Protein AF-A0A7S3C291-F1 (afdb_monomer_lite)

Foldseek 3Di:
DDAAEEEEEQEDADDPPDDHDAVVNVVLVVVLVQVVCVVVVGHYAYEYHYLAVVRVVVVCVVPNPVRYDYPDDPDPPHDDDRDDQVPPDDPVSVVVNVVRLVVSLCVSLPHQAYEEEDDPSNVSSCVSRVVNVVRYDYPHDPPDDDDPSHDDD

Sequence (153 aa):
SPPRVLGVHMRGTDKFLSSKVGPDAYFPLIDAFLNETAANGQCVVIFLATDDMSYANQTMARYGAQRVAQQAGGEVLRAQGSAAIWQSSGTSDAHSKGVQVLLDTLLLAKCDFLLKSASAVSEFAIYLNPALVNSSYDFSLPDQPRQSWMPDA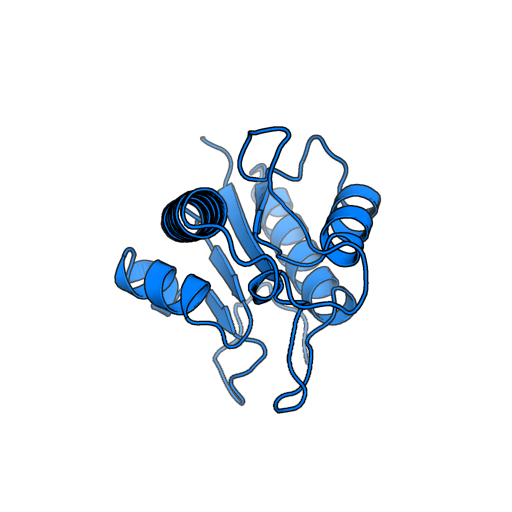

Organism: NCBI:txid156174

Secondary structure (DSSP, 8-state):
-PPEEEEEEE--S--SSS----HHHHHHHHHHHHHHHHHTT--EEEEEEESBHHHHHHHHHHH-TTTEE--S-TT---B-SSS-GGG---HHHHHHHHHHHHHHHHHHTT-SEEEE-S-HHHHHHHHH-GGGGTSEEETTSTTPPPPTTSPP-

Structure (mmCIF, N/CA/C/O backbone):
data_AF-A0A7S3C291-F1
#
_entry.id   AF-A0A7S3C291-F1
#
loop_
_atom_site.group_PDB
_atom_site.id
_atom_site.type_symbol
_atom_site.label_atom_id
_atom_site.label_alt_id
_atom_site.label_comp_id
_atom_site.label_asym_id
_atom_site.label_entity_id
_atom_site.label_seq_id
_atom_site.pdbx_PDB_ins_code
_atom_site.Cartn_x
_atom_site.Cartn_y
_atom_site.Cartn_z
_atom_site.occupancy
_atom_site.B_iso_or_equiv
_atom_site.auth_seq_id
_atom_site.auth_comp_id
_atom_site.auth_asym_id
_atom_site.auth_atom_id
_atom_site.pdbx_PDB_model_num
ATOM 1 N N . SER A 1 1 ? -3.637 9.483 19.346 1.00 63.47 1 SER A N 1
ATOM 2 C CA . SER A 1 1 ? -2.844 8.307 18.938 1.00 63.47 1 SER A CA 1
ATOM 3 C C . SER A 1 1 ? -2.166 8.595 17.612 1.00 63.47 1 SER A C 1
ATOM 5 O O . SER A 1 1 ? -2.729 9.393 16.864 1.00 63.47 1 SER A O 1
ATOM 7 N N . PRO A 1 2 ? -0.985 8.023 17.319 1.00 76.88 2 PRO A N 1
ATOM 8 C CA . PRO A 1 2 ? -0.410 8.111 15.976 1.00 76.88 2 PRO A CA 1
ATOM 9 C C . PRO A 1 2 ? -1.393 7.539 14.934 1.00 76.88 2 PRO A C 1
ATOM 11 O O . PRO A 1 2 ? -2.229 6.704 15.302 1.00 76.88 2 PRO A O 1
ATOM 14 N N . PRO A 1 3 ? -1.349 8.005 13.672 1.00 84.69 3 PRO A N 1
ATOM 15 C CA . PRO A 1 3 ? -2.190 7.446 12.618 1.00 84.69 3 PRO A CA 1
ATOM 16 C C . PRO A 1 3 ? -1.836 5.975 12.387 1.00 84.69 3 PRO A C 1
ATOM 18 O O . PRO A 1 3 ? -0.668 5.602 12.506 1.00 84.69 3 PRO A O 1
ATOM 21 N N . ARG A 1 4 ? -2.830 5.159 12.021 1.00 94.06 4 ARG A N 1
ATOM 22 C CA . ARG A 1 4 ? -2.558 3.815 11.500 1.00 94.06 4 ARG A CA 1
ATOM 23 C C . ARG A 1 4 ? -1.994 3.922 10.089 1.00 94.06 4 ARG A C 1
ATOM 25 O O . ARG A 1 4 ? -2.389 4.804 9.326 1.00 94.06 4 ARG A O 1
ATOM 32 N N . VAL A 1 5 ? -1.101 3.018 9.723 1.00 96.00 5 VAL A N 1
ATOM 33 C CA . VAL A 1 5 ? -0.473 2.980 8.405 1.00 96.00 5 VAL A CA 1
ATOM 34 C C . VAL A 1 5 ? -0.889 1.709 7.678 1.00 96.00 5 VAL A C 1
ATOM 36 O O . VAL A 1 5 ? -0.545 0.601 8.089 1.00 96.00 5 VAL A O 1
ATOM 39 N N . LEU A 1 6 ? -1.619 1.878 6.578 1.00 98.25 6 LEU A N 1
ATOM 40 C CA . LEU A 1 6 ? -1.928 0.801 5.646 1.00 98.25 6 LEU A CA 1
ATOM 41 C C . LEU A 1 6 ? -0.814 0.719 4.601 1.00 98.25 6 LEU A C 1
ATOM 43 O O . LEU A 1 6 ? -0.689 1.602 3.753 1.00 98.25 6 LEU A O 1
ATOM 47 N N . GLY A 1 7 ? -0.017 -0.341 4.658 1.00 98.31 7 GLY A N 1
ATOM 48 C CA . GLY A 1 7 ? 0.973 -0.656 3.639 1.00 98.31 7 GLY A CA 1
ATOM 49 C C . GLY A 1 7 ? 0.291 -1.244 2.413 1.00 98.31 7 GLY A C 1
ATOM 50 O O . GLY A 1 7 ? -0.457 -2.214 2.514 1.00 98.31 7 GLY A O 1
ATOM 51 N N . VAL A 1 8 ? 0.554 -0.672 1.247 1.00 98.25 8 VAL A N 1
ATOM 52 C CA . VAL A 1 8 ? 0.028 -1.141 -0.031 1.00 98.25 8 VAL A CA 1
ATOM 53 C C . VAL A 1 8 ? 1.197 -1.339 -0.974 1.00 98.25 8 VAL A C 1
ATOM 55 O O . VAL A 1 8 ? 1.857 -0.384 -1.373 1.00 98.25 8 VAL A O 1
ATOM 58 N N . HIS A 1 9 ? 1.442 -2.590 -1.347 1.00 97.00 9 HIS A N 1
ATOM 59 C CA . HIS A 1 9 ? 2.431 -2.933 -2.352 1.00 97.00 9 HIS A CA 1
ATOM 60 C C . HIS A 1 9 ? 1.736 -3.432 -3.618 1.00 97.00 9 HIS A C 1
ATOM 62 O O . HIS A 1 9 ? 1.258 -4.574 -3.679 1.00 97.00 9 HIS A O 1
ATOM 68 N N . MET A 1 10 ? 1.686 -2.566 -4.632 1.00 94.06 10 MET A N 1
ATOM 69 C CA . MET A 1 10 ? 1.180 -2.903 -5.960 1.00 94.06 10 MET A CA 1
ATOM 70 C C . MET A 1 10 ? 2.362 -3.121 -6.898 1.00 94.06 10 MET A C 1
ATOM 72 O O . MET A 1 10 ? 3.147 -2.212 -7.133 1.00 94.06 10 MET A O 1
ATOM 76 N N . ARG A 1 11 ? 2.483 -4.327 -7.451 1.00 88.00 11 ARG A N 1
ATOM 77 C CA . ARG A 1 11 ? 3.522 -4.651 -8.430 1.00 88.00 11 ARG A CA 1
ATOM 78 C C . ARG A 1 11 ? 2.913 -4.636 -9.828 1.00 88.00 11 ARG A C 1
ATOM 80 O O . ARG A 1 11 ? 2.098 -5.501 -10.151 1.00 88.00 11 ARG A O 1
ATOM 87 N N . GLY A 1 12 ? 3.280 -3.646 -10.633 1.00 75.50 12 GLY A N 1
ATOM 88 C CA . GLY A 1 12 ? 2.725 -3.410 -11.958 1.00 75.50 12 GLY A CA 1
ATOM 89 C C . GLY A 1 12 ? 3.674 -3.683 -13.131 1.00 75.50 12 GLY A C 1
ATOM 90 O O . GLY A 1 12 ? 3.178 -3.822 -14.249 1.00 75.50 12 GLY A O 1
ATOM 91 N N . THR A 1 13 ? 4.987 -3.845 -12.930 1.00 65.69 13 THR A N 1
ATOM 92 C CA . THR A 1 13 ? 5.894 -4.234 -14.033 1.00 65.69 13 THR A CA 1
ATOM 93 C C . THR A 1 13 ? 6.182 -5.744 -14.095 1.00 65.69 13 THR A C 1
ATOM 9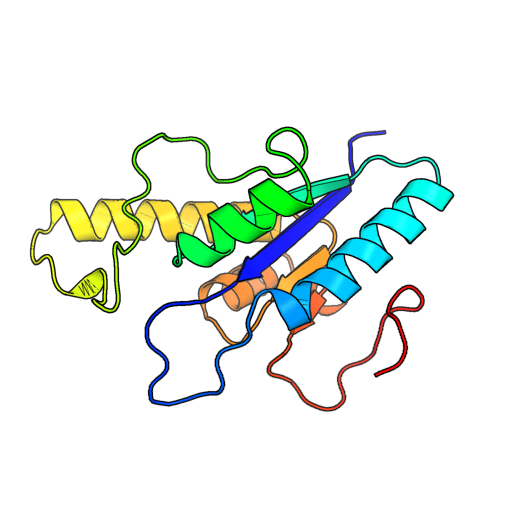5 O O . THR A 1 13 ? 6.141 -6.461 -13.092 1.00 65.69 13 THR A O 1
ATOM 98 N N . ASP A 1 14 ? 6.412 -6.231 -15.321 1.00 48.88 14 ASP A N 1
ATOM 99 C CA . ASP A 1 14 ? 6.926 -7.557 -15.704 1.00 48.88 14 ASP A CA 1
ATOM 100 C C . ASP A 1 14 ? 6.316 -8.789 -15.025 1.00 48.88 14 ASP A C 1
ATOM 102 O O . ASP A 1 14 ? 6.971 -9.521 -14.275 1.00 48.88 14 ASP A O 1
ATOM 106 N N . LYS A 1 15 ? 5.079 -9.119 -15.400 1.00 49.28 15 LYS A N 1
ATOM 107 C CA . LYS A 1 15 ? 4.579 -10.488 -15.248 1.00 49.28 15 LYS A CA 1
ATOM 108 C C . LYS A 1 15 ? 3.974 -11.009 -16.548 1.00 49.28 15 LYS A C 1
ATOM 110 O O . LYS A 1 15 ? 2.766 -11.100 -16.698 1.00 49.28 15 LYS A O 1
ATOM 115 N N . PHE A 1 16 ? 4.843 -11.460 -17.450 1.00 47.50 16 PHE A N 1
ATOM 116 C CA . PHE A 1 16 ? 4.462 -12.417 -18.497 1.00 47.50 16 PHE A CA 1
ATOM 117 C C . PHE A 1 16 ? 4.140 -13.819 -17.922 1.00 47.50 16 PHE A C 1
ATOM 119 O O . PHE A 1 16 ? 3.674 -14.684 -18.652 1.00 47.50 16 PHE A O 1
ATOM 126 N N . LEU A 1 17 ? 4.381 -14.052 -16.619 1.00 47.72 17 LEU A N 1
ATOM 127 C CA . LEU A 1 17 ? 4.341 -15.376 -15.970 1.00 47.72 17 LEU A CA 1
ATOM 128 C C . LEU A 1 17 ? 3.359 -15.510 -14.784 1.00 47.72 17 LEU A C 1
ATOM 130 O O . LEU A 1 17 ? 3.210 -16.604 -14.257 1.00 47.72 17 LEU A O 1
ATOM 134 N N . SER A 1 18 ? 2.693 -14.444 -14.322 1.00 55.81 18 SER A N 1
ATOM 135 C CA . SER A 1 18 ? 1.619 -14.564 -13.310 1.00 55.81 18 SER A CA 1
ATOM 136 C C . SER A 1 18 ? 0.604 -13.427 -13.410 1.00 55.81 18 SER A C 1
ATOM 138 O O . SER A 1 18 ? 0.922 -12.344 -13.890 1.00 55.81 18 SER A O 1
ATOM 140 N N . SER A 1 19 ? -0.625 -13.674 -12.962 1.00 65.56 19 SER A N 1
ATOM 141 C CA . SER A 1 19 ? -1.734 -12.721 -13.042 1.00 65.56 19 SER A CA 1
ATOM 142 C C . SER A 1 19 ? -1.367 -11.382 -12.392 1.00 65.56 19 SER A C 1
ATOM 144 O O . SER A 1 19 ? -1.012 -11.325 -11.211 1.00 65.56 19 SER A O 1
ATOM 146 N N . LYS A 1 20 ? -1.424 -10.296 -13.172 1.00 80.62 20 LYS A N 1
ATOM 147 C CA . LYS A 1 20 ? -1.255 -8.926 -12.675 1.00 80.62 20 LYS A CA 1
ATOM 148 C C . LYS A 1 20 ? -2.462 -8.581 -11.802 1.00 80.62 20 LYS A C 1
ATOM 150 O O . LYS A 1 20 ? -3.595 -8.711 -12.256 1.00 80.62 20 LYS A O 1
ATOM 155 N N . VAL A 1 21 ? -2.227 -8.118 -10.577 1.00 89.62 21 VAL A N 1
ATOM 156 C CA . VAL A 1 21 ? -3.295 -7.609 -9.706 1.00 89.62 21 VAL A CA 1
ATOM 157 C C . VAL A 1 21 ? -3.340 -6.094 -9.874 1.00 89.62 21 VAL A C 1
ATOM 159 O O . VAL A 1 21 ? -2.366 -5.401 -9.580 1.00 89.62 21 VAL A O 1
ATOM 162 N N . GLY A 1 22 ? -4.433 -5.596 -10.449 1.00 92.50 22 GLY A N 1
ATOM 163 C CA . GLY A 1 22 ? -4.632 -4.170 -10.707 1.00 92.50 22 GLY A CA 1
ATOM 164 C C . GLY A 1 22 ? -5.181 -3.412 -9.496 1.00 92.50 22 GLY A C 1
ATOM 165 O O . GLY A 1 22 ? -5.694 -4.046 -8.572 1.00 92.50 22 GLY A O 1
ATOM 166 N N . PRO A 1 23 ? -5.129 -2.065 -9.507 1.00 95.25 23 PRO A N 1
ATOM 167 C CA . PRO A 1 23 ? -5.661 -1.225 -8.435 1.00 95.25 23 PRO A CA 1
ATOM 168 C C . PRO A 1 23 ? -7.122 -1.530 -8.083 1.00 95.25 23 PRO A C 1
ATOM 170 O O . PRO A 1 23 ? -7.477 -1.476 -6.910 1.00 95.25 23 PRO A O 1
ATOM 173 N N . ASP A 1 24 ? -7.932 -1.953 -9.059 1.00 94.94 24 ASP A N 1
ATOM 174 C CA . ASP A 1 24 ? -9.339 -2.332 -8.868 1.00 94.94 24 ASP A CA 1
ATOM 175 C C . ASP A 1 24 ? -9.546 -3.447 -7.834 1.00 94.94 24 ASP A C 1
ATOM 177 O O . ASP A 1 24 ? -10.564 -3.463 -7.149 1.00 94.94 24 ASP A O 1
ATOM 181 N N . ALA A 1 25 ? -8.579 -4.356 -7.667 1.00 94.50 25 ALA A N 1
ATOM 182 C CA . ALA A 1 25 ? -8.642 -5.385 -6.628 1.00 94.50 25 ALA A CA 1
ATOM 183 C C . ALA A 1 25 ? -8.225 -4.850 -5.247 1.00 94.50 25 ALA A C 1
ATOM 185 O O . ALA A 1 25 ? -8.715 -5.313 -4.218 1.00 94.50 25 ALA A O 1
ATOM 186 N N . TYR A 1 26 ? -7.327 -3.861 -5.211 1.00 97.62 26 TYR A N 1
ATOM 187 C CA . TYR A 1 26 ? -6.838 -3.261 -3.970 1.00 97.62 26 TYR A CA 1
ATOM 188 C C . TYR A 1 26 ? -7.831 -2.256 -3.386 1.00 97.62 26 TYR A C 1
ATOM 190 O O . TYR A 1 26 ? -7.998 -2.201 -2.169 1.00 97.62 26 TYR A O 1
ATOM 198 N N . PHE A 1 27 ? -8.478 -1.448 -4.230 1.00 97.94 27 PHE A N 1
ATOM 199 C CA . PHE A 1 27 ? -9.304 -0.328 -3.785 1.00 97.94 27 PHE A CA 1
ATOM 200 C C . PHE A 1 27 ? -10.460 -0.726 -2.861 1.00 97.94 27 PHE A C 1
ATOM 202 O O . PHE A 1 27 ? -10.569 -0.090 -1.817 1.00 97.94 27 PHE A O 1
ATOM 209 N N . PRO A 1 28 ? -11.237 -1.795 -3.119 1.00 97.56 28 PRO A N 1
ATOM 210 C CA . PRO A 1 28 ? -12.279 -2.223 -2.189 1.00 97.56 28 PRO A CA 1
ATOM 211 C C . PRO A 1 28 ? -11.744 -2.553 -0.789 1.00 97.56 28 PRO A C 1
ATOM 213 O O . PRO A 1 28 ? -12.381 -2.223 0.207 1.00 97.56 28 PRO A O 1
ATOM 216 N N . LEU A 1 29 ? -10.555 -3.164 -0.691 1.00 98.00 29 LEU A N 1
ATOM 217 C CA . LEU A 1 29 ? -9.946 -3.4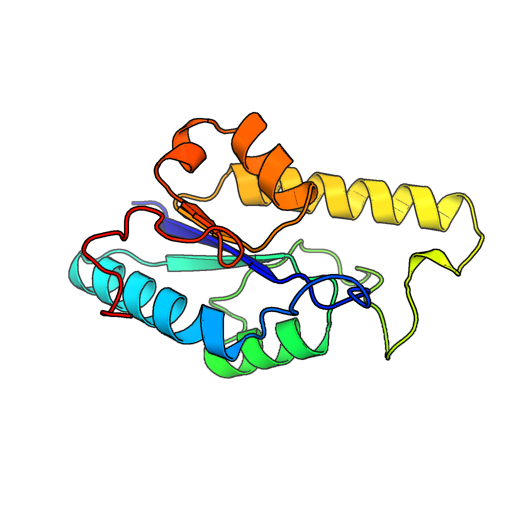88 0.604 1.00 98.00 29 LEU A CA 1
ATOM 218 C C . LEU A 1 29 ? -9.358 -2.253 1.292 1.00 98.00 29 LEU A C 1
ATOM 220 O O . LEU A 1 29 ? -9.436 -2.142 2.514 1.00 98.00 29 LEU A O 1
ATOM 224 N N . ILE A 1 30 ? -8.799 -1.314 0.527 1.00 98.19 30 ILE A N 1
ATOM 225 C CA . ILE A 1 30 ? -8.351 -0.026 1.068 1.00 98.19 30 ILE A CA 1
ATOM 226 C C . ILE A 1 30 ? -9.555 0.743 1.622 1.00 98.19 30 ILE A C 1
ATOM 228 O O . ILE A 1 30 ? -9.517 1.161 2.775 1.00 98.19 30 ILE A O 1
ATOM 232 N N . ASP A 1 31 ? -10.633 0.875 0.846 1.00 97.88 31 ASP A N 1
ATOM 233 C CA . ASP A 1 31 ? -11.869 1.546 1.261 1.00 97.88 31 ASP A CA 1
ATOM 234 C C . ASP A 1 31 ? -12.431 0.925 2.548 1.00 97.88 31 ASP A C 1
ATOM 236 O O . ASP A 1 31 ? -12.760 1.638 3.497 1.00 97.88 31 ASP A O 1
ATOM 240 N N . ALA A 1 32 ? -12.480 -0.407 2.618 1.00 97.50 32 ALA A N 1
ATOM 241 C CA . ALA A 1 32 ? -12.961 -1.127 3.789 1.00 97.50 32 ALA A CA 1
ATOM 242 C C . ALA A 1 32 ? -12.096 -0.873 5.038 1.00 97.50 32 ALA A C 1
ATOM 244 O O . ALA A 1 32 ? -12.627 -0.565 6.106 1.00 97.50 32 ALA A O 1
ATOM 245 N N . PHE A 1 33 ? -10.765 -0.907 4.902 1.00 97.19 33 PHE A N 1
ATOM 246 C CA . PHE A 1 33 ? -9.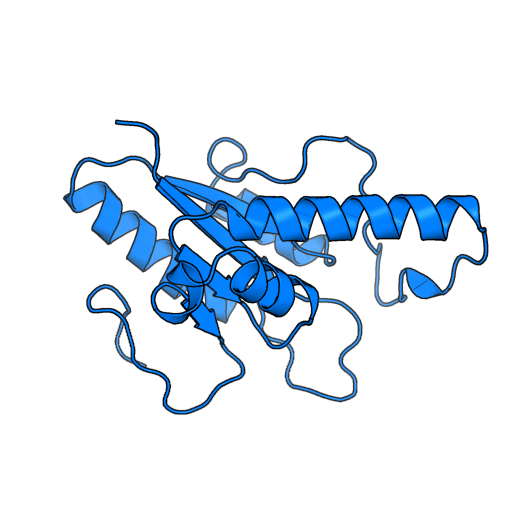844 -0.605 6.001 1.00 97.19 33 PHE A CA 1
ATOM 247 C C . PHE A 1 33 ? -9.975 0.844 6.491 1.00 97.19 33 PHE A C 1
ATOM 249 O O . PHE A 1 33 ? -9.944 1.104 7.698 1.00 97.19 33 PHE A O 1
ATOM 256 N N . LEU A 1 34 ? -10.125 1.796 5.562 1.00 95.62 34 LEU A N 1
ATOM 257 C CA . LEU A 1 34 ? -10.349 3.205 5.882 1.00 95.62 34 LEU A CA 1
ATOM 258 C C . LEU A 1 34 ? -11.657 3.392 6.657 1.00 95.62 34 LEU A C 1
ATOM 260 O O . LEU A 1 34 ? -11.651 4.072 7.681 1.00 95.62 34 LEU A O 1
ATOM 264 N N . ASN A 1 35 ? -12.748 2.778 6.194 1.00 95.44 35 ASN A N 1
ATOM 265 C CA . ASN A 1 35 ? -14.065 2.891 6.819 1.00 95.44 35 ASN A CA 1
ATOM 266 C C . ASN A 1 35 ? -14.078 2.300 8.232 1.00 95.44 35 ASN A C 1
ATOM 268 O O . ASN A 1 35 ? -14.526 2.967 9.162 1.00 95.44 35 ASN A O 1
ATOM 272 N N . GLU A 1 36 ? -13.525 1.099 8.410 1.00 95.06 36 GLU A N 1
ATOM 273 C CA . GLU A 1 36 ? -13.432 0.456 9.724 1.00 95.06 36 GLU A CA 1
ATOM 274 C C . GLU A 1 36 ? -12.577 1.280 10.693 1.00 95.06 36 GLU A C 1
ATOM 276 O O . GLU A 1 36 ? -12.939 1.520 11.846 1.00 95.06 36 GLU A O 1
ATOM 281 N N . THR A 1 37 ? -11.426 1.768 10.232 1.00 91.44 37 THR A N 1
ATOM 282 C CA . THR A 1 37 ? -10.531 2.544 11.096 1.00 91.44 37 THR A CA 1
ATOM 283 C C . THR A 1 37 ? -11.141 3.905 11.459 1.00 91.44 37 THR A C 1
ATOM 285 O O . THR A 1 37 ? -11.019 4.351 12.603 1.00 91.44 37 THR A O 1
ATOM 288 N N . ALA A 1 38 ? -11.861 4.537 10.526 1.00 89.44 38 ALA A N 1
ATOM 289 C CA . ALA A 1 38 ? -12.594 5.775 10.774 1.00 89.44 38 ALA A CA 1
ATOM 290 C C . ALA A 1 38 ? -13.763 5.580 11.754 1.00 89.44 38 ALA A C 1
ATOM 292 O O . ALA A 1 38 ? -13.961 6.429 12.624 1.00 89.44 38 ALA A O 1
ATOM 293 N N . ALA A 1 39 ? -14.490 4.458 11.675 1.00 91.06 39 ALA A N 1
ATOM 294 C CA . ALA A 1 39 ? -15.540 4.104 12.636 1.00 91.06 39 ALA A CA 1
ATOM 295 C C . ALA A 1 39 ? -14.994 3.972 14.071 1.00 91.06 39 ALA A C 1
ATOM 297 O O . ALA A 1 39 ? -15.682 4.306 15.034 1.00 91.06 39 ALA A O 1
ATOM 298 N N . ASN A 1 40 ? -13.721 3.590 14.205 1.00 89.12 40 ASN A N 1
ATOM 299 C CA . ASN A 1 40 ? -12.989 3.527 15.470 1.00 89.12 40 ASN A CA 1
ATOM 300 C C . ASN A 1 40 ? -12.324 4.865 15.878 1.00 89.12 40 ASN A C 1
ATOM 302 O O . ASN A 1 40 ? -11.533 4.911 16.822 1.00 89.12 40 ASN A O 1
ATOM 306 N N . GLY A 1 41 ? -12.616 5.968 15.175 1.00 89.31 41 GLY A N 1
ATOM 307 C CA . GLY A 1 41 ? -12.098 7.307 15.483 1.00 89.31 41 GLY A CA 1
ATOM 308 C C . GLY A 1 41 ? -10.607 7.501 15.182 1.00 89.31 41 GLY A C 1
ATOM 309 O O . GLY A 1 41 ? -9.986 8.427 15.708 1.00 89.31 41 GLY A O 1
ATOM 310 N N . GLN A 1 42 ? -10.009 6.634 14.362 1.00 88.94 42 GLN A N 1
ATOM 311 C CA . GLN A 1 42 ? -8.591 6.677 14.015 1.00 88.94 42 GLN A CA 1
ATOM 312 C C . GLN A 1 42 ? -8.373 7.192 12.585 1.00 88.94 42 GLN A C 1
ATOM 314 O O . GLN A 1 42 ? -9.147 6.925 11.669 1.00 88.94 42 GLN A O 1
ATOM 319 N N . CYS A 1 43 ? -7.274 7.922 12.382 1.00 89.12 43 CYS A N 1
ATOM 320 C CA . CYS A 1 43 ? -6.828 8.338 11.054 1.00 89.12 43 CYS A CA 1
ATOM 321 C C . CYS A 1 43 ? -5.936 7.257 10.428 1.00 89.12 43 CYS A C 1
ATOM 323 O O . CYS A 1 43 ? -5.183 6.590 11.143 1.00 89.12 43 CYS A O 1
ATOM 325 N N . VAL A 1 44 ? -5.988 7.132 9.100 1.00 93.88 44 VAL A N 1
ATOM 326 C CA . VAL A 1 44 ? -5.151 6.215 8.321 1.00 93.88 44 VAL A CA 1
ATOM 327 C C . VAL A 1 44 ? -4.311 6.987 7.313 1.00 93.88 44 VAL A C 1
ATOM 329 O O . VAL A 1 44 ? -4.827 7.834 6.583 1.00 93.88 44 VAL A O 1
ATOM 332 N N . VAL A 1 45 ? -3.031 6.636 7.234 1.00 94.50 45 VAL A N 1
ATOM 333 C CA . VAL A 1 45 ? -2.132 6.986 6.132 1.00 94.50 45 VAL A CA 1
ATOM 334 C C . VAL A 1 45 ? -1.921 5.744 5.272 1.00 94.50 45 VAL A C 1
ATOM 336 O O . VAL A 1 45 ? -1.699 4.653 5.792 1.00 94.50 45 VAL A O 1
ATOM 339 N N . ILE A 1 46 ? -1.985 5.901 3.953 1.00 97.19 46 ILE A N 1
ATOM 340 C CA . ILE A 1 46 ? -1.673 4.832 3.002 1.00 97.19 46 ILE A CA 1
ATOM 341 C C . ILE A 1 46 ? -0.204 4.975 2.627 1.00 97.19 46 ILE A C 1
ATOM 343 O O . ILE A 1 46 ? 0.163 5.980 2.028 1.00 97.19 46 ILE A O 1
ATOM 347 N N . PHE A 1 47 ? 0.631 3.990 2.942 1.00 97.44 47 PHE A N 1
ATOM 348 C CA . PHE A 1 47 ? 1.978 3.916 2.385 1.00 97.44 47 PHE A CA 1
ATOM 349 C C . PHE A 1 47 ? 1.954 3.074 1.108 1.00 97.44 47 PHE A C 1
ATOM 351 O O . PHE A 1 47 ? 1.710 1.871 1.166 1.00 97.44 47 PHE A O 1
ATOM 358 N N . LEU A 1 48 ? 2.185 3.703 -0.046 1.00 96.75 48 LEU A N 1
ATOM 359 C CA . LEU A 1 48 ? 2.131 3.055 -1.355 1.00 96.75 48 LEU A CA 1
ATOM 360 C C . LEU A 1 48 ? 3.533 2.803 -1.925 1.00 96.75 48 LEU A C 1
ATOM 362 O O . LEU A 1 48 ? 4.188 3.728 -2.417 1.00 96.75 48 LEU A O 1
ATOM 366 N N . ALA A 1 49 ? 3.919 1.529 -1.973 1.00 95.25 49 ALA A N 1
ATOM 367 C CA . ALA A 1 49 ? 5.046 1.033 -2.754 1.00 95.25 49 ALA A CA 1
ATOM 368 C C . ALA A 1 49 ? 4.534 0.505 -4.106 1.00 95.25 49 ALA A C 1
ATOM 370 O O . ALA A 1 49 ? 3.680 -0.384 -4.159 1.00 95.25 49 ALA A O 1
ATOM 371 N N . THR A 1 50 ? 5.022 1.070 -5.209 1.00 92.50 50 THR A N 1
ATOM 372 C CA . THR A 1 50 ? 4.681 0.625 -6.569 1.00 92.50 50 THR A CA 1
ATOM 373 C C . THR A 1 50 ? 5.781 1.003 -7.553 1.00 92.50 50 THR A C 1
ATOM 375 O O . THR A 1 50 ? 6.316 2.112 -7.509 1.00 92.50 50 THR A O 1
ATOM 378 N N . ASP A 1 51 ? 6.084 0.081 -8.461 1.00 87.00 51 ASP A N 1
ATOM 379 C CA . ASP A 1 51 ? 6.978 0.266 -9.609 1.00 87.00 51 ASP A CA 1
ATOM 380 C C . ASP A 1 51 ? 6.251 0.854 -10.837 1.00 87.00 51 ASP A C 1
ATOM 382 O O . ASP A 1 51 ? 6.889 1.314 -11.785 1.00 87.00 51 ASP A O 1
ATOM 386 N N . ASP A 1 52 ? 4.915 0.877 -10.804 1.00 88.19 52 ASP A N 1
ATOM 387 C CA . ASP A 1 52 ? 4.041 1.334 -11.883 1.00 88.19 52 ASP A CA 1
ATOM 388 C C . ASP A 1 52 ? 3.452 2.716 -11.556 1.00 88.19 52 ASP A C 1
ATOM 390 O O . ASP A 1 52 ? 2.687 2.896 -10.599 1.00 88.19 52 ASP A O 1
ATOM 394 N N . MET A 1 53 ? 3.820 3.714 -12.367 1.00 87.00 53 MET A N 1
ATOM 395 C CA . MET A 1 53 ? 3.366 5.097 -12.202 1.00 87.00 53 MET A CA 1
ATOM 396 C C . MET A 1 53 ? 1.861 5.256 -12.465 1.00 87.00 53 MET A C 1
ATOM 398 O O . MET A 1 53 ? 1.220 6.116 -11.861 1.00 87.00 53 MET A O 1
ATOM 402 N N . SER A 1 54 ? 1.266 4.417 -13.320 1.00 90.44 54 SER A N 1
ATOM 403 C CA . SER A 1 54 ? -0.184 4.439 -13.539 1.00 90.44 54 SER A CA 1
ATOM 404 C C . SER A 1 54 ? -0.923 4.084 -12.250 1.00 90.44 54 SER A C 1
ATOM 406 O O . SER A 1 54 ? -1.899 4.740 -11.890 1.00 90.44 54 SER A O 1
ATOM 408 N N . TYR A 1 55 ? -0.417 3.101 -11.502 1.00 92.88 55 TYR A N 1
ATOM 409 C CA . TYR A 1 55 ? -1.015 2.672 -10.236 1.00 92.88 55 TYR A CA 1
ATOM 410 C C . TYR A 1 55 ? -0.855 3.736 -9.148 1.00 92.88 55 TYR A C 1
ATOM 412 O O . TYR A 1 55 ? -1.802 4.010 -8.404 1.00 92.88 55 TYR A O 1
ATOM 420 N N . ALA A 1 56 ? 0.311 4.392 -9.100 1.00 92.06 56 ALA A N 1
ATOM 421 C CA . ALA A 1 56 ? 0.542 5.533 -8.216 1.00 92.06 56 ALA A CA 1
ATOM 422 C C . ALA A 1 56 ? -0.463 6.661 -8.485 1.00 92.06 56 ALA A C 1
ATOM 424 O O . ALA A 1 56 ? -1.148 7.113 -7.567 1.00 92.06 56 ALA A O 1
ATOM 425 N N . ASN A 1 57 ? -0.610 7.060 -9.750 1.00 92.69 57 ASN A N 1
ATOM 426 C CA . ASN A 1 57 ? -1.515 8.132 -10.155 1.00 92.69 57 ASN A CA 1
ATOM 427 C C . ASN A 1 57 ? -2.979 7.808 -9.844 1.00 92.69 57 ASN A C 1
ATOM 429 O O . ASN A 1 57 ? -3.679 8.654 -9.294 1.00 92.69 57 ASN A O 1
ATOM 433 N N . GLN A 1 58 ? -3.435 6.585 -10.130 1.00 95.44 58 GLN A N 1
ATOM 434 C CA . GLN A 1 58 ? -4.799 6.151 -9.804 1.00 95.44 58 GLN A CA 1
ATOM 435 C C . GLN A 1 58 ? -5.062 6.183 -8.293 1.00 95.44 58 GLN A C 1
ATOM 437 O O . GLN A 1 58 ? -6.102 6.670 -7.850 1.00 95.44 58 GLN A O 1
ATOM 442 N N . THR A 1 59 ? -4.101 5.721 -7.490 1.00 95.94 59 THR A N 1
ATOM 443 C CA . THR A 1 59 ? -4.222 5.709 -6.025 1.00 95.94 59 THR A CA 1
ATOM 444 C C . THR A 1 59 ? -4.254 7.132 -5.460 1.00 95.94 59 THR A C 1
ATOM 446 O O . THR A 1 59 ? -5.117 7.454 -4.644 1.00 95.94 59 THR A O 1
ATOM 449 N N . MET A 1 60 ? -3.367 8.015 -5.929 1.00 94.69 60 MET A N 1
ATOM 450 C CA . MET A 1 60 ? -3.355 9.426 -5.524 1.00 94.69 60 MET A CA 1
ATOM 451 C C . MET A 1 60 ? -4.625 10.166 -5.955 1.00 94.69 60 MET A C 1
ATOM 453 O O . MET A 1 60 ? -5.153 10.955 -5.176 1.00 94.69 60 MET A O 1
ATOM 457 N N . ALA A 1 61 ? -5.138 9.898 -7.160 1.00 96.06 61 ALA A N 1
ATOM 458 C CA . ALA A 1 61 ? -6.379 10.493 -7.649 1.00 96.06 61 ALA A CA 1
ATOM 459 C C . ALA A 1 61 ? -7.594 10.064 -6.813 1.00 96.06 61 ALA A C 1
ATOM 461 O O . ALA A 1 61 ? -8.477 10.880 -6.560 1.00 96.06 61 ALA A O 1
ATOM 462 N N . ARG A 1 62 ? -7.629 8.805 -6.353 1.00 97.75 62 ARG A N 1
ATOM 463 C CA . ARG A 1 62 ? -8.737 8.270 -5.551 1.00 97.75 62 ARG A CA 1
ATOM 464 C C . ARG A 1 62 ? -8.716 8.745 -4.096 1.00 97.75 62 ARG A C 1
ATOM 466 O O . ARG A 1 62 ? -9.758 9.131 -3.577 1.00 97.75 62 ARG A O 1
ATOM 473 N N . TYR A 1 63 ? -7.559 8.706 -3.433 1.00 95.88 63 TYR A N 1
ATOM 474 C CA . TYR A 1 63 ? -7.463 8.937 -1.980 1.00 95.88 63 TYR A CA 1
ATOM 475 C C . TYR A 1 63 ? -6.900 10.306 -1.588 1.00 95.88 63 TYR A C 1
ATOM 477 O O . TYR A 1 63 ? -6.965 10.684 -0.417 1.00 95.88 63 TYR A O 1
ATOM 485 N N . GLY A 1 64 ? -6.360 11.051 -2.553 1.00 91.38 64 GLY A N 1
ATOM 486 C CA . GLY A 1 64 ? -5.730 12.348 -2.347 1.00 91.38 64 GLY A CA 1
ATOM 487 C C . GLY A 1 64 ? -4.273 12.248 -1.887 1.00 91.38 64 GLY A C 1
ATOM 488 O O . GLY A 1 64 ? -3.904 11.431 -1.041 1.00 91.38 64 GLY A O 1
ATOM 489 N N . ALA A 1 65 ? -3.434 13.153 -2.397 1.00 82.81 65 ALA A N 1
ATOM 490 C CA . ALA A 1 65 ? -1.998 13.202 -2.100 1.00 82.81 65 ALA A CA 1
ATOM 491 C C . ALA A 1 65 ? -1.665 13.442 -0.613 1.00 82.81 65 ALA A C 1
ATOM 493 O O . ALA A 1 65 ? -0.568 13.134 -0.171 1.00 82.81 65 ALA A O 1
ATOM 494 N N . GLN A 1 66 ? -2.605 13.972 0.178 1.00 82.44 66 GLN A N 1
ATOM 495 C CA . GLN A 1 66 ? -2.415 14.171 1.621 1.00 82.44 66 GLN A CA 1
ATOM 496 C C . GLN A 1 66 ? -2.556 12.876 2.434 1.00 82.44 66 GLN A C 1
ATOM 498 O O . GLN A 1 66 ? -2.082 12.812 3.566 1.00 82.44 66 GLN A O 1
ATOM 503 N N . ARG A 1 67 ? -3.226 11.855 1.882 1.00 88.25 67 ARG A N 1
ATOM 504 C CA . ARG A 1 67 ? -3.464 10.565 2.548 1.00 88.25 67 ARG A CA 1
ATOM 505 C C . ARG A 1 67 ? -2.518 9.470 2.062 1.00 88.25 67 ARG A C 1
ATOM 507 O O . ARG A 1 67 ? -2.308 8.494 2.778 1.00 88.25 67 ARG A O 1
ATOM 514 N N . VAL A 1 68 ? -1.961 9.627 0.863 1.00 92.88 68 VAL A N 1
ATOM 515 C CA . VAL A 1 68 ? -1.035 8.671 0.252 1.00 92.88 68 VAL A CA 1
ATOM 516 C C . VAL A 1 68 ? 0.399 9.150 0.453 1.00 92.88 68 VAL A C 1
ATOM 518 O O . VAL A 1 68 ? 0.833 10.122 -0.157 1.00 92.88 68 VAL A O 1
ATOM 521 N N . ALA A 1 69 ? 1.138 8.441 1.296 1.00 91.38 69 ALA A N 1
ATOM 522 C CA . ALA A 1 69 ? 2.577 8.562 1.426 1.00 91.38 69 ALA A CA 1
ATOM 523 C C . ALA A 1 69 ? 3.271 7.585 0.469 1.00 91.38 69 ALA A C 1
ATOM 525 O O . ALA A 1 69 ? 2.858 6.440 0.299 1.00 91.38 69 ALA A O 1
ATOM 526 N N . GLN A 1 70 ? 4.369 8.029 -0.123 1.00 88.69 70 GLN A N 1
ATOM 527 C CA . GLN A 1 70 ? 5.344 7.180 -0.804 1.00 88.69 70 GLN A CA 1
ATOM 528 C C . GLN A 1 70 ? 6.722 7.529 -0.247 1.00 88.69 70 GLN A C 1
ATOM 530 O O . GLN A 1 70 ? 6.853 8.527 0.471 1.00 88.69 70 GLN A O 1
ATOM 535 N N . GLN A 1 71 ? 7.757 6.750 -0.564 1.00 81.00 71 GLN A N 1
ATOM 536 C CA . GLN A 1 71 ? 9.121 7.145 -0.224 1.00 81.00 71 GLN A CA 1
ATOM 537 C C . GLN A 1 71 ? 9.389 8.577 -0.737 1.00 81.00 71 GLN A C 1
ATOM 539 O O . GLN A 1 71 ? 9.275 8.860 -1.931 1.00 81.00 71 GLN A O 1
ATOM 544 N N . ALA A 1 72 ? 9.691 9.496 0.186 1.00 53.16 72 ALA A N 1
ATOM 545 C CA . ALA A 1 72 ? 9.931 10.898 -0.125 1.00 53.16 72 ALA A CA 1
ATOM 546 C C . ALA A 1 72 ? 11.298 11.054 -0.806 1.00 53.16 72 ALA A C 1
ATOM 548 O O . ALA A 1 72 ? 12.344 10.860 -0.193 1.00 53.16 72 ALA A O 1
ATOM 549 N N . GLY A 1 73 ? 11.271 11.405 -2.086 1.00 43.22 73 GLY A N 1
ATOM 550 C CA . GLY A 1 73 ? 12.441 11.730 -2.890 1.00 43.22 73 GLY A CA 1
ATOM 551 C C . GLY A 1 73 ? 11.998 11.829 -4.338 1.00 43.22 73 GLY A C 1
ATOM 552 O O . GLY A 1 73 ? 11.647 10.816 -4.932 1.00 43.22 73 GLY A O 1
ATOM 553 N N . GLY A 1 74 ? 11.955 13.044 -4.887 1.00 37.28 74 GLY A N 1
ATOM 554 C CA . GLY A 1 74 ? 11.439 13.376 -6.223 1.00 37.28 74 GLY A CA 1
ATOM 555 C C . GLY A 1 74 ? 12.141 12.711 -7.417 1.00 37.28 74 GLY A C 1
ATOM 556 O O . GLY A 1 74 ? 11.994 13.193 -8.530 1.00 37.28 74 GLY A O 1
ATOM 557 N N . GLU A 1 75 ? 12.865 11.611 -7.207 1.00 39.06 75 GLU A N 1
ATOM 558 C CA . GLU A 1 75 ? 13.619 10.846 -8.200 1.00 39.06 75 GLU A CA 1
ATOM 559 C C . GLU A 1 75 ? 13.541 9.329 -7.932 1.00 39.06 75 GLU A C 1
ATOM 561 O O . GLU A 1 75 ? 14.514 8.589 -8.081 1.00 39.06 75 GLU A O 1
ATOM 566 N N . VAL A 1 76 ? 12.376 8.814 -7.520 1.00 45.44 76 VAL A N 1
ATOM 567 C CA . VAL A 1 76 ? 12.120 7.380 -7.727 1.00 45.44 76 VAL A CA 1
ATOM 568 C C . VAL A 1 76 ? 12.039 7.180 -9.239 1.00 45.44 76 VAL A C 1
ATOM 570 O O . VAL A 1 76 ? 11.111 7.682 -9.883 1.00 45.44 76 VAL A O 1
ATOM 573 N N . LEU A 1 77 ? 13.031 6.495 -9.809 1.00 43.56 77 LEU A N 1
ATOM 574 C CA . LEU A 1 77 ? 13.030 6.085 -11.208 1.00 43.56 77 LEU A CA 1
ATOM 575 C C . LEU A 1 77 ? 11.896 5.079 -11.362 1.00 43.56 77 LEU A C 1
ATOM 577 O O . LEU A 1 77 ? 12.027 3.920 -10.984 1.00 43.56 77 LEU A O 1
ATOM 581 N N . ARG A 1 78 ? 10.749 5.552 -11.845 1.00 51.06 78 ARG A N 1
ATOM 582 C CA . ARG A 1 78 ? 9.580 4.719 -12.140 1.00 51.06 78 ARG A CA 1
ATOM 583 C C . ARG A 1 78 ? 9.540 4.446 -13.634 1.00 51.06 78 ARG A C 1
ATOM 585 O O . ARG A 1 78 ? 9.918 5.308 -14.428 1.00 51.06 78 ARG A O 1
ATOM 592 N N . ALA A 1 79 ? 9.083 3.257 -14.015 1.00 43.06 79 ALA A N 1
ATOM 593 C CA . ALA A 1 79 ? 8.987 2.881 -15.417 1.00 43.06 79 ALA A CA 1
ATOM 594 C C . ALA A 1 79 ? 8.028 3.853 -16.115 1.00 43.06 79 ALA A C 1
ATOM 596 O O . ALA A 1 79 ? 6.871 3.987 -15.711 1.00 43.06 79 ALA A O 1
ATOM 597 N N . GLN A 1 80 ? 8.491 4.532 -17.163 1.00 39.59 80 GLN A N 1
ATOM 598 C CA . GLN A 1 80 ? 7.591 5.144 -18.134 1.00 39.59 80 GLN A CA 1
ATOM 599 C C . GLN A 1 80 ? 7.343 4.113 -19.240 1.00 39.59 80 GLN A C 1
ATOM 601 O O . GLN A 1 80 ? 8.190 3.904 -20.104 1.00 39.59 80 GLN A O 1
ATOM 606 N N . GLY A 1 81 ? 6.187 3.446 -19.198 1.00 46.16 81 GLY A N 1
ATOM 607 C CA . GLY A 1 81 ? 5.753 2.502 -20.235 1.00 46.16 81 GLY A CA 1
ATOM 608 C C . GLY A 1 81 ? 6.034 1.024 -19.935 1.00 46.16 81 GLY A C 1
ATOM 609 O O . GLY A 1 81 ? 6.296 0.636 -18.803 1.00 46.16 81 GLY A O 1
ATOM 610 N N . SER A 1 82 ? 5.934 0.183 -20.969 1.00 41.00 82 SER A N 1
ATOM 611 C CA . SER A 1 82 ? 6.031 -1.287 -20.902 1.00 41.00 82 SER A CA 1
ATOM 612 C C . SER A 1 82 ? 7.465 -1.832 -20.815 1.00 41.00 82 SER A C 1
ATOM 614 O O . SER A 1 82 ? 7.688 -3.006 -21.104 1.00 41.00 82 SER A O 1
ATOM 616 N N . ALA A 1 83 ? 8.445 -0.989 -20.488 1.00 38.06 83 ALA A N 1
ATOM 617 C CA . ALA A 1 83 ? 9.850 -1.367 -20.423 1.00 38.06 83 ALA A CA 1
ATOM 618 C C . ALA A 1 83 ? 10.293 -1.547 -18.966 1.00 38.06 83 ALA A C 1
ATOM 620 O O . ALA A 1 83 ? 10.197 -0.631 -18.149 1.00 38.06 83 ALA A O 1
ATOM 621 N N . ALA A 1 84 ? 10.809 -2.737 -18.670 1.00 44.12 84 ALA A N 1
ATOM 622 C CA . ALA A 1 84 ? 11.458 -3.078 -17.417 1.00 44.12 84 ALA A CA 1
ATOM 623 C C . ALA A 1 84 ? 12.593 -2.091 -17.102 1.00 44.12 84 ALA A C 1
ATOM 625 O O . ALA A 1 84 ? 13.551 -1.958 -17.868 1.00 44.12 84 ALA A O 1
ATOM 626 N N . ILE A 1 85 ? 12.551 -1.465 -15.927 1.00 46.53 85 ILE A N 1
ATOM 627 C CA . ILE A 1 85 ? 13.598 -0.552 -15.434 1.00 46.53 85 ILE A CA 1
ATOM 628 C C . ILE A 1 85 ? 14.970 -1.259 -15.329 1.00 46.53 85 ILE A C 1
ATOM 630 O O . ILE A 1 85 ? 16.009 -0.611 -15.261 1.00 46.53 85 ILE A O 1
ATOM 634 N N . TRP A 1 86 ? 15.012 -2.593 -15.364 1.00 48.31 86 TRP A N 1
ATOM 635 C CA . TRP A 1 86 ? 16.236 -3.401 -15.328 1.00 48.31 86 TRP A CA 1
ATOM 636 C C . TRP A 1 86 ? 17.121 -3.303 -16.586 1.00 48.31 86 TRP A C 1
ATOM 638 O O . TRP A 1 86 ? 18.226 -3.836 -16.574 1.00 48.31 86 TRP A O 1
ATOM 648 N N . GLN A 1 87 ? 16.677 -2.636 -17.660 1.00 47.59 87 GLN A N 1
ATOM 649 C CA . GLN A 1 87 ? 17.435 -2.541 -18.920 1.00 47.59 87 GLN A CA 1
ATOM 650 C C . GLN A 1 87 ? 18.396 -1.342 -19.022 1.00 47.59 87 GLN A C 1
ATOM 652 O O . GLN A 1 87 ? 19.235 -1.326 -19.922 1.00 47.59 87 GLN A O 1
ATOM 657 N N . SER A 1 88 ? 18.348 -0.356 -18.117 1.00 44.59 88 SER A N 1
ATOM 658 C CA . SER A 1 88 ? 19.321 0.747 -18.104 1.00 44.59 88 SER A CA 1
ATOM 659 C C . SER A 1 88 ? 20.599 0.338 -17.358 1.00 44.59 88 SER A C 1
ATOM 661 O O . SER A 1 88 ? 20.700 0.347 -16.132 1.00 44.59 88 SER A O 1
ATOM 663 N N . SER A 1 89 ? 21.588 -0.085 -18.141 1.00 41.41 89 SER A N 1
ATOM 664 C CA . SER A 1 89 ? 22.871 -0.658 -17.733 1.00 41.41 89 SER A CA 1
ATOM 665 C C . SER A 1 89 ? 23.877 0.393 -17.233 1.00 41.41 89 SER A C 1
ATOM 667 O O . SER A 1 89 ? 24.853 0.702 -17.916 1.00 41.41 89 SER A O 1
ATOM 669 N N . GLY A 1 90 ? 23.654 0.937 -16.034 1.00 45.84 90 GLY A N 1
ATOM 670 C CA . GLY A 1 90 ? 24.640 1.726 -15.284 1.00 45.84 90 GLY A CA 1
ATOM 671 C C . GLY A 1 90 ? 24.736 1.250 -13.831 1.00 45.84 90 GLY A C 1
ATOM 672 O O . GLY A 1 90 ? 23.722 1.072 -13.165 1.00 45.84 90 GLY A O 1
ATOM 673 N N . THR A 1 91 ? 25.943 1.035 -13.303 1.00 54.38 91 THR A N 1
ATOM 674 C CA . THR A 1 91 ? 26.164 0.573 -11.913 1.00 54.38 91 THR A CA 1
ATOM 675 C C . THR A 1 91 ? 25.615 1.536 -10.855 1.00 54.38 91 THR A C 1
ATOM 677 O O . THR A 1 91 ? 25.144 1.088 -9.809 1.00 54.38 91 THR A O 1
ATOM 680 N N . SER A 1 92 ? 25.608 2.843 -11.134 1.00 57.72 92 SER A N 1
ATOM 681 C CA . SER A 1 92 ? 24.970 3.859 -10.284 1.00 57.72 92 SER A CA 1
ATOM 682 C C . SER A 1 92 ? 23.446 3.709 -10.225 1.00 57.72 92 SER A C 1
ATOM 684 O O . SER A 1 92 ? 22.838 3.964 -9.188 1.00 57.72 92 SER A O 1
ATOM 686 N N . ASP A 1 93 ? 22.837 3.242 -11.312 1.00 71.62 93 ASP A N 1
ATOM 687 C CA . ASP A 1 93 ? 21.393 3.087 -11.453 1.00 71.62 93 ASP A CA 1
ATOM 688 C C . ASP A 1 93 ? 20.883 1.853 -10.683 1.00 71.62 93 ASP A C 1
ATOM 690 O O . ASP A 1 93 ? 19.878 1.903 -9.974 1.00 71.62 93 ASP A O 1
ATOM 694 N N . ALA A 1 94 ? 21.642 0.751 -10.720 1.00 77.75 94 ALA A N 1
ATOM 695 C CA . ALA A 1 94 ? 21.340 -0.458 -9.951 1.00 77.75 94 ALA A CA 1
ATOM 696 C C . ALA A 1 94 ? 21.443 -0.241 -8.430 1.00 77.75 94 ALA A C 1
ATOM 698 O O . ALA A 1 94 ? 20.573 -0.696 -7.686 1.00 77.75 94 ALA A O 1
ATOM 699 N N . HIS A 1 95 ? 22.473 0.477 -7.963 1.00 82.25 95 HIS A N 1
ATOM 700 C CA . HIS A 1 95 ? 22.621 0.814 -6.545 1.00 82.25 95 HIS A CA 1
ATOM 701 C C . HIS A 1 95 ? 21.438 1.654 -6.050 1.00 82.25 95 HIS A C 1
ATOM 703 O O . HIS A 1 95 ? 20.812 1.309 -5.049 1.00 82.25 95 HIS A O 1
ATOM 709 N N . SER A 1 96 ? 21.086 2.718 -6.776 1.00 81.38 96 SER A N 1
ATOM 710 C CA . SER A 1 96 ? 19.968 3.595 -6.411 1.00 81.38 96 SER A CA 1
ATOM 711 C C . SER A 1 96 ? 18.632 2.851 -6.377 1.00 81.38 96 SER A C 1
ATOM 713 O O . SER A 1 96 ? 17.880 3.006 -5.417 1.00 81.38 96 SER A O 1
ATOM 715 N N . LYS A 1 97 ? 18.363 1.973 -7.353 1.00 80.69 97 LYS A N 1
ATOM 716 C CA . LYS A 1 97 ? 17.176 1.097 -7.341 1.00 80.69 97 LYS A CA 1
ATOM 717 C C . LYS A 1 97 ? 17.171 0.153 -6.146 1.00 80.69 97 LYS A C 1
ATOM 719 O O . LYS A 1 97 ? 16.145 0.007 -5.492 1.00 80.69 97 LYS A O 1
ATOM 724 N N . GLY A 1 98 ? 18.315 -0.459 -5.836 1.00 87.50 98 GLY A N 1
ATOM 725 C CA . GLY A 1 98 ? 18.463 -1.323 -4.667 1.00 87.50 98 GLY A CA 1
ATOM 726 C C . GLY A 1 98 ? 18.158 -0.587 -3.362 1.00 87.50 98 GLY A C 1
ATOM 727 O O . GLY A 1 98 ? 17.407 -1.099 -2.536 1.00 87.50 98 GLY A O 1
ATOM 728 N N . VAL A 1 99 ? 18.668 0.639 -3.203 1.00 89.25 99 VAL A N 1
ATOM 729 C CA . VAL A 1 99 ? 18.372 1.497 -2.044 1.00 89.25 99 VAL A CA 1
ATOM 730 C C . VAL A 1 99 ? 16.882 1.838 -1.968 1.00 89.25 99 VAL A C 1
ATOM 732 O O . VAL A 1 99 ? 16.304 1.741 -0.890 1.00 89.25 99 VAL A O 1
ATOM 735 N N . GLN A 1 100 ? 16.245 2.194 -3.087 1.00 86.56 100 GLN A N 1
ATOM 736 C CA . GLN A 1 100 ? 14.808 2.500 -3.129 1.00 86.56 100 GLN A CA 1
ATOM 737 C C . GLN A 1 100 ? 13.959 1.283 -2.737 1.00 86.56 100 GLN A C 1
ATOM 739 O O . GLN A 1 100 ? 13.138 1.367 -1.831 1.00 86.56 100 GLN A O 1
ATOM 744 N N . VAL A 1 101 ? 14.227 0.114 -3.324 1.00 91.25 101 VAL A N 1
ATOM 745 C CA . VAL A 1 101 ? 13.505 -1.123 -2.989 1.00 91.25 101 VAL A CA 1
ATOM 746 C C . VAL A 1 101 ? 13.725 -1.532 -1.530 1.00 91.25 101 VAL A C 1
ATOM 748 O O . VAL A 1 101 ? 12.791 -1.991 -0.867 1.00 91.25 101 VAL A O 1
ATOM 751 N N . LEU A 1 102 ? 14.940 -1.361 -1.000 1.00 93.94 102 LEU A N 1
ATOM 752 C CA . LEU A 1 102 ? 15.226 -1.631 0.408 1.00 93.94 102 LEU A CA 1
ATOM 753 C C . LEU A 1 102 ? 14.445 -0.684 1.329 1.00 93.94 102 LEU A C 1
ATOM 755 O O . LEU A 1 102 ? 13.888 -1.132 2.328 1.00 93.94 102 LEU A O 1
ATOM 759 N N . LEU A 1 103 ? 14.374 0.605 0.994 1.00 93.81 103 LEU A N 1
ATOM 760 C CA . LEU A 1 103 ? 13.610 1.585 1.762 1.00 93.81 103 LEU A CA 1
ATOM 761 C C . LEU A 1 103 ? 12.107 1.294 1.721 1.00 93.81 103 LEU A C 1
ATOM 763 O O . LEU A 1 103 ? 11.488 1.272 2.782 1.00 93.81 103 LEU A O 1
ATOM 767 N N . ASP A 1 104 ? 11.540 0.973 0.556 1.00 94.56 104 ASP A N 1
ATOM 768 C CA . ASP A 1 104 ? 10.150 0.517 0.447 1.00 94.56 104 ASP A CA 1
ATOM 769 C C . ASP A 1 104 ? 9.904 -0.730 1.306 1.00 94.56 104 ASP A C 1
ATOM 771 O O . ASP A 1 104 ? 8.940 -0.776 2.066 1.00 94.56 104 ASP A O 1
ATOM 775 N N . THR A 1 105 ? 10.806 -1.715 1.261 1.00 97.19 105 THR A N 1
ATOM 776 C CA . THR A 1 105 ? 10.717 -2.937 2.082 1.00 97.19 105 THR A CA 1
ATOM 777 C C . THR A 1 105 ? 10.677 -2.604 3.577 1.00 97.19 105 THR A C 1
ATOM 779 O O . THR A 1 105 ? 9.829 -3.111 4.313 1.00 97.19 105 THR A O 1
ATOM 782 N N . LEU A 1 106 ? 11.577 -1.729 4.036 1.00 96.94 106 LEU A N 1
ATOM 783 C CA . LEU A 1 106 ? 11.664 -1.323 5.438 1.00 96.94 106 LEU A CA 1
ATOM 784 C C . LEU A 1 106 ? 10.443 -0.507 5.878 1.00 96.94 106 LEU A C 1
ATOM 786 O O . LEU A 1 106 ? 9.967 -0.694 6.995 1.00 96.94 106 LEU A O 1
ATOM 790 N N . LEU A 1 107 ? 9.922 0.372 5.020 1.00 96.38 107 LEU A N 1
ATOM 791 C CA . LEU A 1 107 ? 8.728 1.173 5.300 1.00 96.38 107 LEU A CA 1
ATOM 792 C C . LEU A 1 107 ? 7.458 0.311 5.316 1.00 96.38 107 LEU A C 1
ATOM 794 O O . LEU A 1 107 ? 6.650 0.443 6.236 1.00 96.38 107 LEU A O 1
ATOM 798 N N . LEU A 1 108 ? 7.320 -0.644 4.389 1.00 98.12 108 LEU A N 1
ATOM 799 C CA . LEU A 1 108 ? 6.250 -1.649 4.420 1.00 98.12 108 LEU A CA 1
ATOM 800 C C . LEU A 1 108 ? 6.295 -2.461 5.721 1.00 98.12 108 LEU A C 1
ATOM 802 O O . LEU A 1 108 ? 5.256 -2.674 6.341 1.00 98.12 108 LEU A O 1
ATOM 806 N N . ALA A 1 109 ? 7.487 -2.845 6.189 1.00 98.06 109 ALA A N 1
ATOM 807 C CA . ALA A 1 109 ? 7.653 -3.573 7.449 1.00 98.06 109 ALA A CA 1
ATOM 808 C C . ALA A 1 109 ? 7.208 -2.767 8.686 1.00 98.06 109 ALA A C 1
ATOM 810 O O . ALA A 1 109 ? 6.986 -3.349 9.746 1.00 98.06 109 ALA A O 1
ATOM 811 N N . LYS A 1 110 ? 7.071 -1.437 8.588 1.00 97.00 110 LYS A N 1
ATOM 812 C CA . LYS A 1 110 ? 6.578 -0.567 9.672 1.00 97.00 110 LYS A CA 1
ATOM 813 C C . LYS A 1 110 ? 5.072 -0.297 9.622 1.00 97.00 110 LYS A C 1
ATOM 815 O O . LYS A 1 110 ? 4.577 0.415 10.490 1.00 97.00 110 LYS A O 1
ATOM 820 N N . CYS A 1 111 ? 4.356 -0.838 8.639 1.00 97.56 111 CYS A N 1
ATOM 821 C CA . CYS A 1 111 ? 2.911 -0.660 8.521 1.00 97.56 111 CYS A CA 1
ATOM 822 C C . CYS A 1 111 ? 2.137 -1.528 9.531 1.00 97.56 111 CYS A C 1
ATOM 824 O O . CYS A 1 111 ? 2.639 -2.548 10.001 1.00 97.56 111 CYS A O 1
ATOM 826 N N . ASP A 1 112 ? 0.898 -1.137 9.839 1.00 96.94 112 ASP A N 1
ATOM 827 C CA . ASP A 1 112 ? 0.010 -1.872 10.753 1.00 96.94 112 ASP A CA 1
ATOM 828 C C . ASP A 1 112 ? -0.737 -3.016 10.061 1.00 96.94 112 ASP A C 1
ATOM 830 O O . ASP A 1 112 ? -1.155 -3.977 10.708 1.00 96.94 112 ASP A O 1
ATOM 834 N N . PHE A 1 113 ? -0.955 -2.884 8.753 1.00 97.75 113 PHE A N 1
ATOM 835 C CA . PHE A 1 113 ? -1.525 -3.914 7.894 1.00 97.75 113 PHE A CA 1
ATOM 836 C C . PHE A 1 113 ? -0.907 -3.811 6.497 1.00 97.75 113 PHE A C 1
ATOM 838 O O . PHE A 1 113 ? -0.580 -2.706 6.061 1.00 97.75 113 PHE A O 1
ATOM 845 N N . LEU A 1 114 ? -0.756 -4.933 5.791 1.00 98.38 114 LEU A N 1
ATOM 846 C CA . LEU A 1 114 ? -0.123 -4.981 4.471 1.00 98.38 114 LEU A CA 1
ATOM 847 C C . LEU A 1 114 ? -1.026 -5.628 3.410 1.00 98.38 114 LEU A C 1
ATOM 849 O O . LEU A 1 114 ? -1.314 -6.817 3.468 1.00 98.38 114 LEU A O 1
ATOM 853 N N . LEU A 1 115 ? -1.405 -4.867 2.385 1.00 98.12 115 LEU A N 1
ATOM 854 C CA . LEU A 1 115 ? -2.003 -5.386 1.152 1.00 98.12 115 LEU A CA 1
ATOM 855 C C . LEU A 1 115 ? -0.904 -5.608 0.111 1.00 98.12 115 LEU A C 1
ATOM 857 O O . LEU A 1 115 ? -0.185 -4.672 -0.247 1.00 98.12 115 LEU A O 1
ATOM 861 N N . LYS A 1 116 ? -0.766 -6.832 -0.399 1.00 95.94 116 LYS A N 1
ATOM 862 C CA . LYS A 1 116 ? 0.324 -7.212 -1.311 1.00 95.94 116 LYS A CA 1
ATOM 863 C C . LYS A 1 116 ? -0.131 -8.208 -2.372 1.00 95.94 116 LYS A C 1
ATOM 865 O O . LYS A 1 116 ? -1.158 -8.856 -2.249 1.00 95.94 116 LYS A O 1
ATOM 870 N N . SER A 1 117 ? 0.701 -8.382 -3.389 1.00 91.56 117 SER A N 1
ATOM 871 C CA . SER A 1 117 ? 0.689 -9.562 -4.261 1.00 91.56 117 SER A CA 1
ATOM 872 C C . SER A 1 117 ? 2.015 -10.324 -4.120 1.00 91.56 117 SER A C 1
ATOM 874 O O . SER A 1 117 ? 2.894 -9.904 -3.353 1.00 91.56 117 SER A O 1
ATOM 876 N N . ALA A 1 118 ? 2.185 -11.434 -4.848 1.00 90.12 118 ALA A N 1
ATOM 877 C CA . ALA A 1 118 ? 3.445 -12.180 -4.906 1.00 90.12 118 ALA A CA 1
ATOM 878 C C . ALA A 1 118 ? 4.624 -11.292 -5.356 1.00 90.12 118 ALA A C 1
ATOM 880 O O . ALA A 1 118 ? 4.782 -10.979 -6.549 1.00 90.12 118 ALA A O 1
ATOM 881 N N . SER A 1 119 ? 5.475 -10.921 -4.397 1.00 90.94 119 SER A N 1
ATOM 882 C CA . SER A 1 119 ? 6.705 -10.166 -4.615 1.00 90.94 119 SER A CA 1
ATOM 883 C C . SER A 1 119 ? 7.664 -10.315 -3.438 1.00 90.94 119 SER A C 1
ATOM 885 O O . SER A 1 119 ? 7.257 -10.154 -2.292 1.00 90.94 119 SER A O 1
ATOM 887 N N . ALA A 1 120 ? 8.950 -10.527 -3.731 1.00 93.12 120 ALA A N 1
ATOM 888 C CA . ALA A 1 120 ? 9.988 -10.643 -2.709 1.00 93.12 120 ALA A CA 1
ATOM 889 C C . ALA A 1 120 ? 10.040 -9.413 -1.785 1.00 93.12 120 ALA A C 1
ATOM 891 O O . ALA A 1 120 ? 10.231 -9.570 -0.590 1.00 93.12 120 ALA A O 1
ATOM 892 N N . VAL A 1 121 ? 9.798 -8.205 -2.304 1.00 93.88 121 VAL A N 1
ATOM 893 C CA . VAL A 1 121 ? 9.811 -6.951 -1.521 1.00 93.88 121 VAL A CA 1
ATOM 894 C C . VAL A 1 121 ? 8.833 -7.013 -0.342 1.00 93.88 121 VAL A C 1
ATOM 896 O O . VAL A 1 121 ? 9.204 -6.755 0.799 1.00 93.88 121 VAL A O 1
ATOM 899 N N . SER A 1 122 ? 7.584 -7.411 -0.592 1.00 95.19 122 SER A N 1
ATOM 900 C CA . SER A 1 122 ? 6.574 -7.521 0.463 1.00 95.19 122 SER A CA 1
ATOM 901 C C . SER A 1 122 ? 6.743 -8.778 1.321 1.00 95.19 122 SER A C 1
ATOM 903 O O . SER A 1 122 ? 6.392 -8.729 2.494 1.00 95.19 122 SER A O 1
ATOM 905 N N . GLU A 1 123 ? 7.316 -9.867 0.796 1.00 96.50 123 GLU A N 1
ATOM 906 C CA . GLU A 1 123 ? 7.710 -11.018 1.630 1.00 96.50 123 GLU A CA 1
ATOM 907 C C . GLU A 1 123 ? 8.804 -10.635 2.634 1.00 96.50 123 GLU A C 1
ATOM 909 O O . GLU A 1 123 ? 8.696 -10.920 3.824 1.00 96.50 123 GLU A O 1
ATOM 914 N N . PHE A 1 124 ? 9.848 -9.928 2.191 1.00 97.69 124 PHE A N 1
ATOM 915 C CA . PHE A 1 124 ? 10.917 -9.465 3.077 1.00 97.69 124 PHE A CA 1
ATOM 916 C C . PHE A 1 124 ? 10.402 -8.488 4.137 1.00 97.69 124 PHE A C 1
ATOM 918 O O . PHE A 1 124 ? 10.873 -8.531 5.273 1.00 97.69 124 PHE A O 1
ATOM 925 N N . ALA A 1 125 ? 9.400 -7.665 3.818 1.00 98.25 125 ALA A N 1
ATOM 926 C CA . ALA A 1 125 ? 8.741 -6.827 4.816 1.00 98.25 125 ALA A CA 1
ATOM 927 C C . ALA A 1 125 ? 8.102 -7.662 5.946 1.00 98.25 125 ALA A C 1
ATOM 929 O O . ALA A 1 125 ? 8.230 -7.300 7.116 1.00 98.25 125 ALA A O 1
ATOM 930 N N . ILE A 1 126 ? 7.487 -8.805 5.617 1.00 97.94 126 ILE A N 1
ATOM 931 C CA . ILE A 1 126 ? 6.929 -9.752 6.597 1.00 97.94 126 ILE A CA 1
ATOM 932 C C . ILE A 1 126 ? 8.044 -10.444 7.394 1.00 97.94 126 ILE A C 1
ATOM 934 O O . ILE A 1 126 ? 7.934 -10.569 8.610 1.00 97.94 126 ILE A O 1
ATOM 938 N N . TYR A 1 127 ? 9.152 -10.836 6.759 1.00 97.44 127 TYR A N 1
ATOM 939 C CA . TYR A 1 127 ? 10.304 -11.390 7.485 1.00 97.44 127 TYR A CA 1
ATOM 940 C C . TYR A 1 127 ? 10.887 -10.404 8.508 1.00 97.44 127 TYR A C 1
ATOM 942 O O . TYR A 1 127 ? 11.273 -10.808 9.605 1.00 97.44 127 TYR A O 1
ATOM 950 N N . LEU A 1 128 ? 10.946 -9.114 8.166 1.00 98.12 128 LEU A N 1
ATOM 951 C CA . LEU A 1 128 ? 11.448 -8.055 9.049 1.00 98.12 128 LEU A CA 1
ATOM 952 C C . LEU A 1 128 ? 10.447 -7.656 10.143 1.00 98.12 128 LEU A C 1
ATOM 954 O O . LEU A 1 128 ? 10.855 -7.145 11.187 1.00 98.12 128 LEU A O 1
ATOM 958 N N . ASN A 1 129 ? 9.154 -7.887 9.918 1.00 98.00 129 ASN A N 1
ATOM 959 C CA . ASN A 1 129 ? 8.100 -7.701 10.905 1.00 98.00 129 ASN A CA 1
ATOM 960 C C . ASN A 1 129 ? 7.126 -8.894 10.895 1.00 98.00 129 ASN A C 1
ATOM 962 O O . ASN A 1 129 ? 6.081 -8.830 10.239 1.00 98.00 129 ASN A O 1
ATO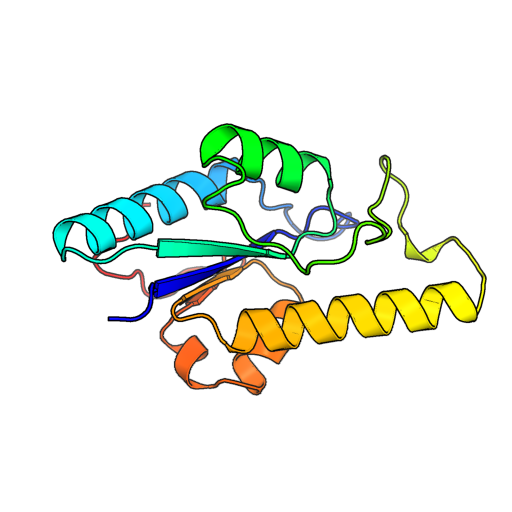M 966 N N . PRO A 1 130 ? 7.417 -9.958 11.669 1.00 97.12 130 PRO A N 1
ATOM 967 C CA . PRO A 1 130 ? 6.587 -11.163 11.706 1.00 97.12 130 PRO A CA 1
ATOM 968 C C . PRO A 1 130 ? 5.135 -10.934 12.145 1.00 97.12 130 PRO A C 1
ATOM 970 O O . PRO A 1 130 ? 4.282 -11.776 11.876 1.00 97.12 130 PRO A O 1
ATOM 973 N N . ALA A 1 131 ? 4.809 -9.800 12.781 1.00 96.06 131 ALA A N 1
ATOM 974 C CA . ALA A 1 131 ? 3.421 -9.462 13.098 1.00 96.06 131 ALA A CA 1
ATOM 975 C C . ALA A 1 131 ? 2.558 -9.299 11.830 1.00 96.06 131 ALA A C 1
ATOM 977 O O . ALA A 1 131 ? 1.357 -9.567 11.866 1.00 96.06 131 ALA A O 1
ATOM 978 N N . LEU A 1 132 ? 3.166 -8.937 10.692 1.00 96.69 132 LEU A N 1
ATOM 979 C CA . LEU A 1 132 ? 2.478 -8.829 9.405 1.00 96.69 132 LEU A CA 1
ATOM 980 C C . LEU A 1 132 ? 2.016 -10.177 8.841 1.00 96.69 132 LEU A C 1
ATOM 982 O O . LEU A 1 132 ? 1.150 -10.174 7.973 1.00 96.69 132 LEU A O 1
ATOM 986 N N . VAL A 1 133 ? 2.495 -11.320 9.349 1.00 94.06 133 VAL A N 1
ATOM 987 C CA . VAL A 1 133 ? 1.968 -12.642 8.951 1.00 94.06 133 VAL A CA 1
ATOM 988 C C . VAL A 1 133 ? 0.456 -12.720 9.190 1.00 94.06 133 VAL A C 1
ATOM 990 O O . VAL A 1 133 ? -0.276 -13.202 8.335 1.00 94.06 133 VAL A O 1
ATOM 993 N N . ASN A 1 134 ? -0.016 -12.182 10.319 1.00 93.69 134 ASN A N 1
ATOM 994 C CA . ASN A 1 134 ? -1.443 -12.143 10.662 1.00 93.69 134 ASN A CA 1
ATOM 995 C C . ASN A 1 134 ? -2.127 -10.830 10.248 1.00 93.69 134 ASN A C 1
ATOM 997 O O . ASN A 1 134 ? -3.354 -10.742 10.254 1.00 93.69 134 ASN A O 1
ATOM 1001 N N . SER A 1 135 ? -1.334 -9.817 9.894 1.00 96.00 135 SER A N 1
ATOM 1002 C CA . SER A 1 135 ? -1.785 -8.479 9.505 1.00 96.00 135 SER A CA 1
ATOM 1003 C C . SER A 1 135 ? -1.432 -8.176 8.049 1.00 96.00 135 SER A C 1
ATOM 1005 O O . SER A 1 135 ? -0.927 -7.101 7.723 1.00 96.00 135 SER A O 1
ATOM 1007 N N . SER A 1 136 ? -1.667 -9.133 7.156 1.00 97.12 136 SER A N 1
ATOM 1008 C CA . SER A 1 136 ? -1.519 -8.925 5.720 1.00 97.12 136 SER A CA 1
ATOM 1009 C C . SER A 1 136 ? -2.569 -9.682 4.915 1.00 97.12 136 SER A C 1
ATOM 1011 O O . SER A 1 136 ? -3.264 -10.555 5.431 1.00 97.12 136 SER A O 1
ATOM 1013 N N . TYR A 1 137 ? -2.710 -9.292 3.652 1.00 96.88 137 TYR A N 1
ATOM 1014 C CA . TYR A 1 137 ? -3.516 -9.985 2.659 1.00 96.88 137 TYR A CA 1
ATOM 1015 C C . TYR A 1 137 ? -2.752 -10.043 1.339 1.00 96.88 137 TYR A C 1
ATOM 1017 O O . TYR A 1 137 ? -2.350 -9.006 0.797 1.00 96.88 137 TYR A O 1
ATOM 1025 N N . ASP A 1 138 ? -2.554 -11.254 0.826 1.00 95.19 138 ASP A N 1
ATOM 1026 C CA . ASP A 1 138 ? -1.843 -11.519 -0.417 1.00 95.19 138 ASP A CA 1
ATOM 1027 C C . ASP A 1 138 ? -2.796 -11.946 -1.531 1.00 95.19 138 ASP A C 1
ATOM 1029 O O . ASP A 1 138 ? -3.243 -13.087 -1.569 1.00 95.19 138 ASP A O 1
ATOM 1033 N N . PHE A 1 139 ? -3.044 -11.076 -2.507 1.00 92.75 139 PHE A N 1
ATOM 1034 C CA . PHE A 1 139 ? -3.917 -11.375 -3.649 1.00 92.75 139 PHE A CA 1
ATOM 1035 C C . PHE A 1 139 ? -3.496 -12.599 -4.488 1.00 92.75 139 PHE A C 1
ATOM 1037 O O . PHE A 1 139 ? -4.256 -13.027 -5.352 1.00 92.75 139 PHE A O 1
ATOM 1044 N N . SER A 1 140 ? -2.294 -13.148 -4.286 1.00 89.00 140 SER A N 1
ATOM 1045 C CA . SER A 1 140 ? -1.816 -14.350 -4.976 1.00 89.00 140 SER A CA 1
ATOM 1046 C C . SER A 1 140 ? -2.049 -15.663 -4.225 1.00 89.00 140 SER A C 1
ATOM 1048 O O . SER A 1 140 ? -1.859 -16.724 -4.821 1.00 89.00 140 SER A O 1
ATOM 1050 N N . LEU A 1 141 ? -2.464 -15.612 -2.955 1.00 89.50 141 LEU A N 1
ATOM 1051 C CA . LEU A 1 141 ? -2.743 -16.803 -2.158 1.00 89.50 141 LEU A CA 1
ATOM 1052 C C . LEU A 1 141 ? -4.243 -17.131 -2.185 1.00 89.50 141 LEU A C 1
ATOM 1054 O O . LEU A 1 141 ? -5.052 -16.298 -1.760 1.00 89.50 141 LEU A O 1
ATOM 1058 N N . PRO A 1 142 ? -4.633 -18.330 -2.658 1.00 84.94 142 PRO A N 1
ATOM 1059 C CA . PRO A 1 142 ? -6.004 -18.799 -2.514 1.00 84.94 142 PRO A CA 1
ATOM 1060 C C . PRO A 1 142 ? -6.309 -19.112 -1.042 1.00 84.94 142 PRO A C 1
ATOM 1062 O O . PRO A 1 142 ? -5.412 -19.459 -0.274 1.00 84.94 142 PRO A O 1
ATOM 1065 N N . ASP A 1 143 ? -7.582 -18.989 -0.663 1.00 85.56 143 ASP A N 1
ATOM 1066 C CA . ASP A 1 143 ? -8.140 -19.472 0.610 1.00 85.56 143 ASP A CA 1
ATOM 1067 C C . ASP A 1 143 ? -7.479 -18.934 1.895 1.00 85.56 143 ASP A C 1
ATOM 1069 O O . ASP A 1 143 ? -7.566 -19.548 2.961 1.00 85.56 143 ASP A O 1
ATOM 1073 N N . GLN A 1 144 ? -6.834 -17.764 1.830 1.00 89.44 144 GLN A N 1
ATOM 1074 C CA . GLN A 1 144 ? -6.287 -17.127 3.028 1.00 89.44 144 GLN A CA 1
ATOM 1075 C C . GLN A 1 144 ? -7.409 -16.573 3.932 1.00 89.44 144 GLN A C 1
ATOM 1077 O O . GLN A 1 144 ? -8.431 -16.090 3.425 1.00 89.44 144 GLN A O 1
ATOM 1082 N N . PRO A 1 145 ? -7.223 -16.567 5.265 1.00 87.56 145 PRO A N 1
ATOM 1083 C CA . PRO A 1 145 ? -8.183 -15.973 6.187 1.00 87.56 145 PRO A CA 1
ATOM 1084 C C . PRO A 1 145 ? -8.458 -14.501 5.860 1.00 87.56 145 PRO A C 1
ATOM 1086 O O . PRO A 1 145 ? -7.536 -13.700 5.693 1.00 87.56 145 PRO A O 1
ATOM 1089 N N . ARG A 1 146 ? -9.741 -14.134 5.796 1.00 90.62 146 ARG A N 1
ATOM 1090 C CA . ARG A 1 146 ? -10.170 -12.739 5.636 1.00 90.62 146 ARG A CA 1
ATOM 1091 C C . ARG A 1 146 ? -10.301 -12.077 7.001 1.00 90.62 146 ARG A C 1
ATOM 1093 O O . ARG A 1 146 ? -10.715 -12.704 7.973 1.00 90.62 146 ARG A O 1
ATOM 1100 N N . GLN A 1 147 ? -9.962 -10.796 7.063 1.00 92.12 147 GLN A N 1
ATOM 1101 C CA . GLN A 1 147 ? -10.199 -9.984 8.252 1.00 92.12 147 GLN A CA 1
ATOM 1102 C C . GLN A 1 147 ? -11.678 -9.600 8.332 1.00 92.12 147 GLN A C 1
ATOM 1104 O O . GLN A 1 147 ? -12.329 -9.454 7.301 1.00 92.12 147 GLN A O 1
ATOM 1109 N N . SER A 1 148 ? -12.197 -9.371 9.539 1.00 92.25 148 SER A N 1
ATOM 1110 C CA . SER A 1 148 ? -13.620 -9.059 9.762 1.00 92.25 148 SER A CA 1
ATOM 1111 C C . SER A 1 148 ? -14.113 -7.800 9.046 1.00 92.25 148 SER A C 1
ATOM 1113 O O . SER A 1 148 ? -15.304 -7.662 8.801 1.00 92.25 148 SER A O 1
ATOM 1115 N N . TRP A 1 149 ? -13.206 -6.876 8.730 1.00 93.69 149 TRP A N 1
ATOM 1116 C CA . TRP A 1 149 ? -13.510 -5.643 8.008 1.00 93.69 149 TRP A CA 1
ATOM 1117 C C . TRP A 1 149 ? -13.488 -5.811 6.487 1.00 93.69 149 TRP A C 1
ATOM 1119 O O . TRP A 1 149 ? -13.887 -4.895 5.776 1.00 93.69 149 TRP A O 1
ATOM 1129 N N . MET A 1 150 ? -12.993 -6.935 5.960 1.00 93.62 150 MET A N 1
ATOM 1130 C CA . MET A 1 150 ? -12.943 -7.154 4.516 1.00 93.62 150 MET A CA 1
ATOM 1131 C C . MET A 1 150 ? -14.344 -7.471 3.977 1.00 93.62 150 MET A C 1
ATOM 1133 O O . MET A 1 150 ? -15.054 -8.260 4.596 1.00 93.62 150 MET A O 1
ATOM 1137 N N . PRO A 1 151 ? -14.730 -6.927 2.808 1.00 89.69 151 PRO A N 1
ATOM 1138 C CA . PRO A 1 151 ? -15.976 -7.308 2.148 1.00 89.69 151 PRO A CA 1
ATOM 1139 C C . PRO A 1 151 ? -15.965 -8.794 1.768 1.00 89.69 151 PRO A C 1
ATOM 1141 O O . PRO A 1 151 ? -14.893 -9.397 1.636 1.00 89.69 151 PRO A O 1
ATOM 1144 N N . ASP A 1 152 ? -17.143 -9.374 1.550 1.00 85.38 152 ASP A N 1
ATOM 1145 C CA . ASP A 1 152 ? -17.264 -10.723 0.991 1.00 85.38 152 ASP A CA 1
ATOM 1146 C C . ASP A 1 152 ? -16.648 -10.792 -0.418 1.00 85.38 152 ASP A C 1
ATOM 1148 O O . ASP A 1 152 ? -16.544 -9.776 -1.115 1.00 85.38 152 ASP A O 1
ATOM 1152 N N . ALA A 1 153 ? -16.147 -11.977 -0.779 1.00 69.31 153 ALA A N 1
ATOM 1153 C CA . ALA A 1 153 ? -15.445 -1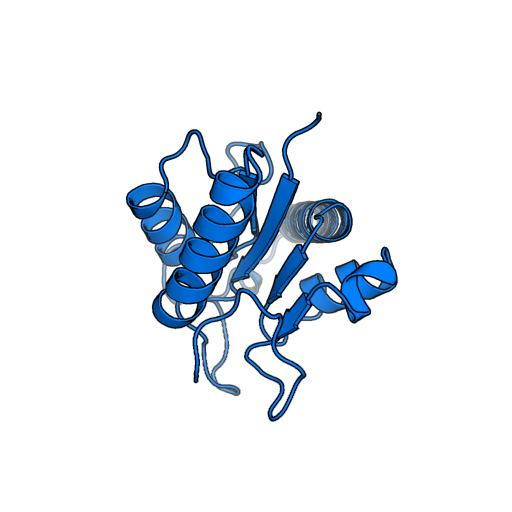2.227 -2.041 1.00 69.31 153 ALA A CA 1
ATOM 1154 C C . ALA A 1 153 ? -16.397 -12.343 -3.239 1.00 69.31 153 ALA A C 1
ATOM 1156 O O . ALA A 1 153 ? -17.507 -12.893 -3.062 1.00 69.31 153 ALA A O 1
#

pLDDT: mean 83.91, std 18.41, range [37.28, 98.38]

Radius of gyration: 15.37 Å; chains: 1; bounding box: 43×34×40 Å